Protein AF-A0A552UGL3-F1 (afdb_monomer)

Secondary structure (DSSP, 8-state):
-----HHHHHHHHHHHSHHHHHHHHHHHTT-------HHHHTTS-GGGGS-HHHHHHHHHHHHHHHTHHHHHH---HHHHHHHHHHH-HHHHHHHHTSPPPSSPPPP--GGGHHHHHHHHHHHTS-GGGHHHHSPP-------HHHHHHHHHTT--

Foldseek 3Di:
DDDDDPVVVVVVVCVVCVVVVVVVVCVVVPPPQLAQDPVQVVQDDPCLPDDLVVLLLQLLLLLLLLALVVLLVDPPPVQLVLLCVQNNPVSSVVSVPDDHDPHRDDDDGNVCSSVNSQVSQLVVGDVSCSVSSRRPDPVPDPPVVNVVVVVVVPPD

Sequence (156 aa):
MTRATLGERATAIQRKSGGRAASLERLLAGSPRNAALFEDLMKAPDWLGWENARRQRLGRAAALAAIAPKLAASVDGRWLGALAKTAGDDLLDWARTLPAPHAAIPAFAADEIDAVGASALRDAVPVSLRDHAAPHAPDAGVPEAALTAALVQCSI

Solvent-accessible surface area (backbone atoms only — not comparable to full-atom values): 9164 Å² total; per-residue (Å²): 139,81,80,79,52,75,66,60,55,50,55,55,48,53,71,74,39,52,70,60,54,54,50,48,48,43,64,73,64,64,56,73,71,56,76,65,48,75,72,50,60,77,69,50,61,78,65,64,78,47,57,57,72,61,38,44,54,50,17,34,47,52,35,43,39,34,32,11,58,56,58,60,71,55,81,56,62,68,62,51,50,44,35,27,74,68,66,34,56,72,52,51,56,53,22,47,71,46,70,70,53,99,69,65,55,80,89,76,59,51,87,43,35,61,60,48,3,26,50,54,48,21,69,76,42,59,82,47,47,30,84,65,39,43,51,68,72,78,70,77,64,76,51,72,70,58,61,58,51,58,63,59,72,72,73,123

pLDDT: mean 72.31, std 20.81, range [32.44, 96.69]

Structure (mmCIF, N/CA/C/O backbone):
data_AF-A0A552UGL3-F1
#
_entry.id   AF-A0A552UGL3-F1
#
loop_
_atom_site.group_PDB
_atom_site.id
_atom_site.type_symbol
_atom_site.label_atom_id
_atom_site.label_alt_id
_atom_site.label_comp_id
_atom_site.label_asym_id
_atom_site.label_entity_id
_atom_site.label_seq_id
_atom_site.pdbx_PDB_ins_code
_atom_site.Cartn_x
_atom_site.Cartn_y
_atom_site.Cartn_z
_atom_site.occupancy
_atom_site.B_iso_or_equiv
_atom_site.auth_seq_id
_atom_site.auth_comp_id
_atom_site.auth_asym_id
_atom_site.auth_atom_id
_atom_site.pdbx_PDB_model_num
ATOM 1 N N . MET A 1 1 ? -30.531 -13.859 -35.346 1.00 40.53 1 MET A N 1
ATOM 2 C CA . MET A 1 1 ? -29.776 -12.696 -34.828 1.00 40.53 1 MET A CA 1
ATOM 3 C C . MET A 1 1 ? -30.710 -11.850 -33.971 1.00 40.53 1 MET A C 1
ATOM 5 O O . MET A 1 1 ? -31.423 -11.008 -34.498 1.00 40.53 1 MET A O 1
ATOM 9 N N . THR A 1 2 ? -30.785 -12.122 -32.671 1.00 42.22 2 THR A N 1
ATOM 10 C CA . THR A 1 2 ? -31.677 -11.421 -31.735 1.00 42.22 2 THR A CA 1
ATOM 11 C C . THR A 1 2 ? -30.918 -10.282 -31.054 1.00 42.22 2 THR A C 1
ATOM 13 O O . THR A 1 2 ? -29.927 -10.500 -30.362 1.00 42.22 2 THR A O 1
ATOM 16 N N . ARG A 1 3 ? -31.360 -9.041 -31.303 1.00 50.81 3 ARG A N 1
ATOM 17 C CA . ARG A 1 3 ? -30.901 -7.836 -30.600 1.00 50.81 3 ARG A CA 1
ATOM 18 C C . ARG A 1 3 ? -31.357 -7.935 -29.143 1.00 50.81 3 ARG A C 1
ATOM 20 O O . ARG A 1 3 ? -32.555 -7.862 -28.891 1.00 50.81 3 ARG A O 1
ATOM 27 N N . ALA A 1 4 ? -30.411 -8.091 -28.219 1.00 46.06 4 ALA A N 1
ATOM 28 C CA . ALA A 1 4 ? -30.678 -7.969 -26.788 1.00 46.06 4 ALA A CA 1
ATOM 29 C C . ALA A 1 4 ? -31.386 -6.634 -26.503 1.00 46.06 4 ALA A C 1
ATOM 31 O O . ALA A 1 4 ? -31.018 -5.588 -27.058 1.00 46.06 4 ALA A O 1
ATOM 32 N N . THR A 1 5 ? -32.428 -6.685 -25.681 1.00 55.94 5 THR A N 1
ATOM 33 C CA . THR A 1 5 ? -33.281 -5.525 -25.394 1.00 55.94 5 THR A CA 1
ATOM 34 C C . THR A 1 5 ? -32.539 -4.516 -24.514 1.00 55.94 5 THR A C 1
ATOM 36 O O . THR A 1 5 ? -31.603 -4.861 -23.789 1.00 55.94 5 THR A O 1
ATOM 39 N N . LEU A 1 6 ? -32.943 -3.241 -24.553 1.00 49.00 6 LEU A N 1
ATOM 40 C CA . LEU A 1 6 ? -32.339 -2.181 -23.728 1.00 49.00 6 LEU A CA 1
ATOM 41 C C . LEU A 1 6 ? -32.325 -2.546 -22.222 1.00 49.00 6 LEU A C 1
ATOM 43 O O . LEU A 1 6 ? -31.418 -2.138 -21.499 1.00 49.00 6 LEU A O 1
ATOM 47 N N . GLY A 1 7 ? -33.279 -3.375 -21.775 1.00 45.12 7 GLY A N 1
ATOM 48 C CA . GLY A 1 7 ? -33.376 -3.890 -20.405 1.00 45.12 7 GLY A CA 1
ATOM 49 C C . GLY A 1 7 ? -32.283 -4.895 -20.014 1.00 45.12 7 GLY A C 1
ATOM 50 O O . GLY A 1 7 ? -31.806 -4.865 -18.879 1.00 45.12 7 GLY A O 1
ATOM 51 N N . GLU A 1 8 ? -31.802 -5.723 -20.946 1.00 50.72 8 GLU A N 1
ATOM 52 C CA . GLU A 1 8 ? -30.665 -6.634 -20.705 1.00 50.72 8 GLU A CA 1
ATOM 53 C C . GLU A 1 8 ? -29.337 -5.871 -20.605 1.00 50.72 8 GLU A C 1
ATOM 55 O O . GLU A 1 8 ? -28.432 -6.249 -19.861 1.00 50.72 8 GLU A O 1
ATOM 60 N N . ARG A 1 9 ? -29.228 -4.735 -21.305 1.00 51.28 9 ARG A N 1
ATOM 61 C CA . ARG A 1 9 ? -28.077 -3.830 -21.179 1.00 51.28 9 ARG A CA 1
ATOM 62 C C . ARG A 1 9 ? -28.087 -3.063 -19.855 1.00 51.28 9 ARG A C 1
ATOM 64 O O . ARG A 1 9 ? -27.026 -2.890 -19.261 1.00 51.28 9 ARG A O 1
ATOM 71 N N . ALA A 1 10 ? -29.259 -2.663 -19.359 1.00 47.75 10 ALA A N 1
ATOM 72 C CA . ALA A 1 10 ? -29.394 -1.985 -18.067 1.00 47.75 10 ALA A CA 1
ATOM 73 C C . ALA A 1 10 ? -29.023 -2.900 -16.884 1.00 47.75 10 ALA A C 1
ATOM 75 O O . ALA A 1 10 ? -28.279 -2.495 -15.991 1.00 47.75 10 ALA A O 1
ATOM 76 N N . THR A 1 11 ? -29.435 -4.170 -16.919 1.00 50.00 11 THR A N 1
ATOM 77 C CA . THR A 1 11 ? -29.068 -5.168 -15.895 1.00 50.00 11 THR A CA 1
ATOM 78 C C . THR A 1 11 ? -27.586 -5.558 -15.942 1.00 50.00 11 THR A C 1
ATOM 80 O O . THR A 1 11 ? -26.977 -5.798 -14.896 1.00 50.00 11 THR A O 1
ATOM 83 N N . ALA A 1 12 ? -26.957 -5.541 -17.123 1.00 49.81 12 ALA A N 1
ATOM 84 C CA . ALA A 1 12 ? -25.509 -5.715 -17.254 1.00 49.81 12 ALA A CA 1
ATOM 85 C C . ALA A 1 12 ? -24.707 -4.535 -16.666 1.00 49.81 12 ALA A C 1
ATOM 87 O O . ALA A 1 12 ? -23.645 -4.747 -16.077 1.00 49.81 12 ALA A O 1
ATOM 88 N N . ILE A 1 13 ? -25.225 -3.303 -16.761 1.00 48.56 13 ILE A N 1
ATOM 89 C CA . ILE A 1 13 ? -24.632 -2.125 -16.106 1.00 48.56 13 ILE A CA 1
ATOM 90 C C . ILE A 1 13 ? -24.797 -2.236 -14.583 1.00 48.56 13 ILE A C 1
ATOM 92 O O . ILE A 1 13 ? -23.833 -2.035 -13.849 1.00 48.56 13 ILE A O 1
ATOM 96 N N . GLN A 1 14 ? -25.960 -2.682 -14.101 1.00 42.84 14 GLN A N 1
ATOM 97 C CA . GLN A 1 14 ? -26.233 -2.836 -12.668 1.00 42.84 14 GLN A CA 1
ATOM 98 C C . GLN A 1 14 ? -25.300 -3.848 -11.977 1.00 42.84 14 GLN A C 1
ATOM 100 O O . GLN A 1 14 ? -24.865 -3.610 -10.851 1.00 42.84 14 GLN A O 1
ATOM 105 N N . ARG A 1 15 ? -24.886 -4.921 -12.670 1.00 47.53 15 ARG A N 1
ATOM 106 C CA . ARG A 1 15 ? -23.864 -5.862 -12.161 1.00 47.53 15 ARG A CA 1
ATOM 107 C C . ARG A 1 15 ? -22.438 -5.300 -12.162 1.00 47.53 15 ARG A C 1
ATOM 109 O O . ARG A 1 15 ? -21.626 -5.750 -11.362 1.00 47.53 15 ARG A O 1
ATOM 116 N N . LYS A 1 16 ? -22.123 -4.313 -13.010 1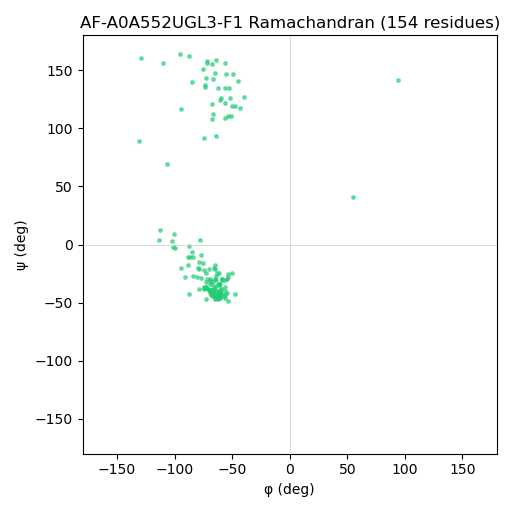.00 45.56 16 LYS A N 1
ATOM 117 C CA . LYS A 1 16 ? -20.799 -3.658 -13.062 1.00 45.56 16 LYS A CA 1
ATOM 118 C C . LYS A 1 16 ? -20.673 -2.462 -12.108 1.00 45.56 16 LYS A C 1
ATOM 120 O O . LYS A 1 16 ? -19.563 -2.045 -11.792 1.00 45.56 16 LYS A O 1
ATOM 125 N N . SER A 1 17 ? -21.797 -1.925 -11.634 1.00 45.09 17 SER A N 1
ATOM 126 C CA . SER A 1 17 ? -21.870 -0.733 -10.774 1.00 45.09 17 SER A CA 1
ATOM 127 C C . SER A 1 17 ? -22.111 -1.034 -9.290 1.00 45.09 17 SER A C 1
ATOM 129 O O . SER A 1 17 ? -22.214 -0.093 -8.502 1.00 45.09 17 SER A O 1
ATOM 131 N N . GLY A 1 18 ? -22.178 -2.313 -8.896 1.00 42.22 18 GLY A N 1
ATOM 132 C CA . GLY A 1 18 ? -22.576 -2.760 -7.552 1.00 42.22 18 GLY A CA 1
ATOM 133 C C . GLY A 1 18 ? -21.794 -2.140 -6.386 1.00 42.22 18 GLY A C 1
ATOM 134 O O . GLY A 1 18 ? -22.346 -1.986 -5.305 1.00 42.22 18 GLY A O 1
ATOM 135 N N . GLY A 1 19 ? -20.555 -1.682 -6.603 1.00 50.78 19 GLY A N 1
ATOM 136 C CA . GLY A 1 19 ? -19.798 -0.941 -5.586 1.00 50.78 19 GLY A CA 1
ATOM 137 C C . GLY A 1 19 ? -20.265 0.507 -5.385 1.00 50.78 19 GLY A C 1
ATOM 138 O O . GLY A 1 19 ? -20.324 0.983 -4.254 1.00 50.78 19 GLY A O 1
ATOM 139 N N . ARG A 1 20 ? -20.635 1.215 -6.462 1.00 53.06 20 ARG A N 1
ATOM 140 C CA . ARG A 1 20 ? -21.061 2.627 -6.400 1.00 53.06 20 ARG A CA 1
ATOM 141 C C . ARG A 1 20 ? -22.503 2.769 -5.924 1.00 53.06 20 ARG A C 1
ATOM 143 O O . ARG A 1 20 ? -22.771 3.655 -5.126 1.00 53.06 20 ARG A O 1
ATOM 150 N N . ALA A 1 21 ? -23.392 1.869 -6.347 1.00 52.59 21 ALA A N 1
ATOM 151 C CA . ALA A 1 21 ? -24.776 1.836 -5.875 1.00 52.59 21 ALA A CA 1
ATOM 152 C C . ALA A 1 21 ? -24.858 1.469 -4.385 1.00 52.59 21 ALA A C 1
ATOM 154 O O . ALA A 1 21 ? -25.500 2.188 -3.636 1.00 52.59 21 ALA A O 1
ATOM 155 N N . ALA A 1 22 ? -24.107 0.462 -3.924 1.00 55.19 22 ALA A N 1
ATOM 156 C CA . ALA A 1 22 ? -24.051 0.117 -2.500 1.00 55.19 22 ALA A CA 1
ATOM 157 C C . ALA A 1 22 ? -23.394 1.214 -1.640 1.00 55.19 22 ALA A C 1
ATOM 159 O O . ALA A 1 22 ? -23.751 1.396 -0.478 1.00 55.19 22 ALA A O 1
ATOM 160 N N . SER A 1 23 ? -22.430 1.959 -2.193 1.00 51.31 23 SER A N 1
ATOM 161 C CA . SER A 1 23 ? -21.811 3.097 -1.494 1.00 51.31 23 SER A CA 1
ATOM 162 C C . SER A 1 23 ? -22.758 4.295 -1.413 1.00 51.31 23 SER A C 1
ATOM 164 O O . SER A 1 23 ? -22.810 4.963 -0.384 1.00 51.31 23 SER A O 1
ATOM 166 N N . LEU A 1 24 ? -23.544 4.534 -2.466 1.00 56.72 24 LEU A N 1
ATOM 167 C CA . LEU A 1 24 ? -24.589 5.553 -2.490 1.00 56.72 24 LEU A CA 1
ATOM 168 C C . LEU A 1 24 ? -25.763 5.174 -1.572 1.00 56.72 24 LEU A C 1
ATOM 170 O O . LEU A 1 24 ? -26.250 6.021 -0.839 1.00 56.72 24 LEU A O 1
ATOM 174 N N . GLU A 1 25 ? -26.161 3.901 -1.534 1.00 54.41 25 GLU A N 1
ATOM 175 C CA . GLU A 1 25 ? -27.161 3.379 -0.595 1.00 54.41 25 GLU A CA 1
ATOM 176 C C . GLU A 1 25 ? -26.684 3.485 0.858 1.00 54.41 25 GLU A C 1
ATOM 178 O O . GLU A 1 25 ? -27.464 3.891 1.710 1.00 54.41 25 GLU A O 1
ATOM 183 N N . ARG A 1 26 ? -25.403 3.225 1.161 1.00 50.62 26 ARG A N 1
ATOM 184 C CA . ARG A 1 26 ? -24.841 3.455 2.510 1.00 50.62 26 ARG A CA 1
ATOM 185 C C . ARG A 1 26 ? -24.817 4.931 2.907 1.00 50.62 26 ARG A C 1
ATOM 187 O O . ARG A 1 26 ? -25.053 5.240 4.073 1.00 50.62 26 ARG A O 1
ATOM 194 N N . LEU A 1 27 ? -24.537 5.823 1.955 1.00 50.19 27 LEU A N 1
ATOM 195 C CA . LEU A 1 27 ? -24.580 7.274 2.158 1.00 50.19 27 LEU A CA 1
ATOM 196 C C . LEU A 1 27 ? -26.010 7.773 2.400 1.00 50.19 27 LEU A C 1
ATOM 198 O O . LEU A 1 27 ? -26.235 8.581 3.295 1.00 50.19 27 LEU A O 1
ATOM 202 N N . LEU A 1 28 ? -26.975 7.271 1.628 1.00 56.84 28 LEU A N 1
ATOM 203 C CA . LEU A 1 28 ? -28.383 7.664 1.710 1.00 56.84 28 LEU A CA 1
ATOM 204 C C . LEU A 1 28 ? -29.117 7.026 2.897 1.00 56.84 28 LEU A C 1
ATOM 206 O O . LEU A 1 28 ? -30.038 7.632 3.433 1.00 56.84 28 LEU A O 1
ATOM 210 N N . ALA A 1 29 ? -28.700 5.839 3.344 1.00 56.50 29 ALA A N 1
ATOM 211 C CA . ALA A 1 29 ? -29.291 5.143 4.487 1.00 56.50 29 ALA A CA 1
ATOM 212 C C . ALA A 1 29 ? -28.838 5.693 5.850 1.00 56.50 29 ALA A C 1
ATOM 214 O O . ALA A 1 29 ? -29.191 5.114 6.875 1.00 56.50 29 ALA A O 1
ATOM 215 N N . GLY A 1 30 ? -28.038 6.771 5.884 1.00 46.12 30 GLY A N 1
ATOM 216 C CA . GLY A 1 30 ? -27.527 7.332 7.134 1.00 46.12 30 GLY A CA 1
ATOM 217 C C . GLY A 1 30 ? -26.803 6.274 7.961 1.00 46.12 30 GLY A C 1
ATOM 218 O O . GLY A 1 30 ? -27.025 6.197 9.168 1.00 46.12 30 GLY A O 1
ATOM 219 N N . SER A 1 31 ? -26.016 5.413 7.294 1.00 46.59 31 SER A N 1
ATOM 220 C CA . SER A 1 31 ? -25.360 4.281 7.942 1.00 46.59 31 SER A CA 1
ATOM 221 C C . SER A 1 31 ? -24.645 4.807 9.183 1.00 46.59 31 SER A C 1
ATOM 223 O O . SER A 1 31 ? -23.790 5.690 9.039 1.00 46.59 31 SER A O 1
ATOM 225 N N . PRO A 1 32 ? -24.992 4.330 10.393 1.00 46.03 32 PRO A N 1
ATOM 226 C CA . PRO A 1 32 ? -24.266 4.736 11.576 1.00 46.03 32 PRO A CA 1
ATOM 227 C C . PRO A 1 32 ? -22.813 4.383 11.285 1.00 46.03 32 PRO A C 1
ATOM 229 O O . PRO A 1 32 ? -22.515 3.235 10.942 1.00 46.03 32 PRO A O 1
ATOM 232 N N . ARG A 1 33 ? -21.921 5.385 11.327 1.00 56.50 33 ARG A N 1
ATOM 233 C CA . ARG A 1 33 ? -20.480 5.130 11.444 1.00 56.50 33 ARG A CA 1
ATOM 234 C C . ARG A 1 33 ? -20.352 3.972 12.419 1.00 56.50 33 ARG A C 1
ATOM 236 O O . ARG A 1 33 ? -20.955 4.060 13.491 1.00 56.50 33 ARG A O 1
ATOM 243 N N . ASN A 1 34 ? -19.652 2.899 12.047 1.00 58.72 34 ASN A N 1
ATOM 244 C CA . ASN A 1 34 ? -19.388 1.843 13.017 1.00 58.72 34 ASN A CA 1
ATOM 245 C C . ASN A 1 34 ? -18.755 2.535 14.224 1.00 58.72 34 ASN A C 1
ATOM 247 O O . ASN A 1 34 ? -17.674 3.110 14.104 1.00 58.72 34 ASN A O 1
ATOM 251 N N . ALA A 1 35 ? -19.483 2.593 15.337 1.00 62.53 35 ALA A N 1
ATOM 252 C CA . ALA A 1 35 ? -19.013 3.305 16.506 1.00 62.53 35 ALA A CA 1
ATOM 253 C C . ALA A 1 35 ? -17.813 2.516 17.026 1.00 62.53 35 ALA A C 1
ATOM 255 O O . ALA A 1 35 ? -17.978 1.398 17.509 1.00 62.53 35 ALA A O 1
ATOM 256 N N . ALA A 1 36 ? -16.611 3.064 16.849 1.00 72.12 36 ALA A N 1
ATOM 257 C CA . ALA A 1 36 ? -15.407 2.472 17.399 1.00 72.12 36 ALA A CA 1
ATOM 258 C C . ALA A 1 36 ? -15.547 2.426 18.925 1.00 72.12 36 ALA A C 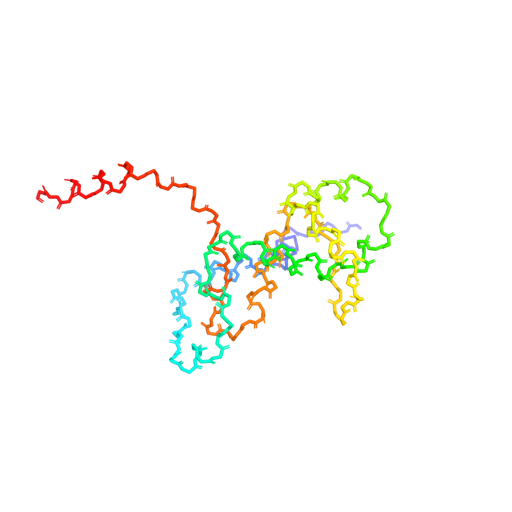1
ATOM 260 O O . ALA A 1 36 ? -15.802 3.449 19.566 1.00 72.12 36 ALA A O 1
ATOM 261 N N . LEU A 1 37 ? -15.408 1.237 19.502 1.00 76.94 37 LEU A N 1
ATOM 262 C CA . LEU A 1 37 ? -15.386 1.045 20.945 1.00 76.94 37 LEU A CA 1
ATOM 263 C C . LEU A 1 37 ? -13.954 1.201 21.465 1.00 76.94 37 LEU A C 1
ATOM 265 O O . LEU A 1 37 ? -12.981 1.073 20.723 1.00 76.94 37 LEU A O 1
ATOM 269 N N . PHE A 1 38 ? -13.801 1.425 22.772 1.00 72.44 38 PHE A N 1
ATOM 270 C CA . PHE A 1 38 ? -12.475 1.487 23.399 1.00 72.44 38 PHE A CA 1
ATOM 271 C C . PHE A 1 38 ? -11.648 0.211 23.142 1.00 72.44 38 PHE A C 1
ATOM 273 O O . PHE A 1 38 ? -10.450 0.278 22.885 1.00 72.44 38 PHE A O 1
ATOM 280 N N . GLU A 1 39 ? -12.294 -0.957 23.125 1.00 78.25 39 GLU A N 1
ATOM 281 C CA . GLU A 1 39 ? -11.649 -2.234 22.797 1.00 78.25 39 GLU A CA 1
ATOM 282 C C . GLU A 1 39 ? -11.114 -2.305 21.360 1.00 78.25 39 GLU A C 1
ATOM 284 O O . GLU A 1 39 ? -10.157 -3.034 21.099 1.00 78.25 39 GLU A O 1
ATOM 289 N N . ASP A 1 40 ? -11.710 -1.560 20.424 1.00 78.00 40 ASP A N 1
ATOM 290 C CA . ASP A 1 40 ? -11.209 -1.477 19.054 1.00 78.00 40 ASP A CA 1
ATOM 291 C C . ASP A 1 40 ? -9.908 -0.678 19.008 1.00 78.00 40 ASP A C 1
ATOM 293 O O . ASP A 1 40 ? -8.979 -1.077 18.311 1.00 78.00 40 ASP A O 1
ATOM 297 N N . LEU A 1 41 ? -9.799 0.394 19.802 1.00 72.12 41 LEU A N 1
ATOM 298 C CA . LEU A 1 41 ? -8.566 1.180 19.921 1.00 72.12 41 LEU A CA 1
ATOM 299 C C . LEU A 1 41 ? -7.405 0.323 20.429 1.00 72.12 41 LEU A C 1
ATOM 301 O O . LEU A 1 41 ? -6.298 0.430 19.915 1.00 72.12 41 LEU A O 1
ATOM 305 N N . MET A 1 42 ? -7.669 -0.587 21.369 1.00 77.56 42 MET A N 1
ATOM 306 C CA . MET A 1 42 ? -6.663 -1.532 21.868 1.00 77.56 42 MET A CA 1
ATOM 307 C C . MET A 1 42 ? -6.179 -2.526 20.799 1.00 77.56 42 MET A C 1
ATOM 309 O O . MET A 1 42 ? -5.110 -3.112 20.944 1.00 77.56 42 MET A O 1
ATOM 313 N N . LYS A 1 43 ? -6.962 -2.733 19.733 1.00 78.12 43 LYS A N 1
ATOM 314 C CA . LYS A 1 43 ? -6.629 -3.589 18.582 1.00 78.12 43 LYS A CA 1
ATOM 315 C C . LYS A 1 43 ? -6.156 -2.777 17.373 1.00 78.12 43 LYS A C 1
ATOM 317 O O . LYS A 1 43 ? -5.859 -3.360 16.328 1.00 78.12 43 LYS A O 1
ATOM 322 N N . ALA A 1 44 ? -6.134 -1.449 17.480 1.00 81.38 44 ALA A N 1
ATOM 323 C CA . ALA A 1 44 ? -5.745 -0.572 16.396 1.00 81.38 44 ALA A CA 1
ATOM 324 C C . ALA A 1 44 ? -4.225 -0.638 16.190 1.00 81.38 44 ALA A C 1
ATOM 326 O O . ALA A 1 44 ? -3.468 -0.567 17.157 1.00 81.38 44 ALA A O 1
ATOM 327 N N . PRO A 1 45 ? -3.750 -0.721 14.942 1.00 84.44 45 PRO A N 1
ATOM 328 C CA . PRO A 1 45 ? -2.336 -0.530 14.664 1.00 84.44 45 PRO A CA 1
ATOM 329 C C . PRO A 1 45 ? -1.898 0.913 14.953 1.00 84.44 45 PRO A C 1
ATOM 331 O O . PRO A 1 45 ? -2.604 1.855 14.587 1.00 84.44 45 PRO A O 1
ATOM 334 N N . ASP A 1 46 ? -0.685 1.101 15.480 1.00 87.06 46 ASP A N 1
ATOM 335 C CA . ASP A 1 46 ? -0.121 2.427 15.801 1.00 87.06 46 ASP A CA 1
ATOM 336 C C . ASP A 1 46 ? -0.123 3.401 14.615 1.00 87.06 46 ASP A C 1
ATOM 338 O O . ASP A 1 46 ? -0.241 4.618 14.783 1.00 87.06 46 ASP A O 1
ATOM 342 N N . TRP A 1 47 ? -0.012 2.875 13.390 1.00 84.94 47 TRP A N 1
ATOM 343 C CA . TRP A 1 47 ? -0.002 3.694 12.182 1.00 84.94 47 TRP A CA 1
ATOM 344 C C . TRP A 1 47 ? -1.316 4.437 11.937 1.00 84.94 47 TRP A C 1
ATOM 346 O O . TRP A 1 47 ? -1.319 5.419 11.193 1.00 84.94 47 TRP A O 1
ATOM 356 N N . LEU A 1 48 ? -2.420 4.030 12.574 1.00 86.00 48 LEU A N 1
ATOM 357 C CA . LEU A 1 48 ? -3.711 4.703 12.456 1.00 86.00 48 LEU A CA 1
ATOM 358 C C . LEU A 1 48 ? -3.639 6.153 12.961 1.00 86.00 48 LEU A C 1
ATOM 360 O O . LEU A 1 48 ? -4.275 7.034 12.383 1.00 86.00 48 LEU A O 1
ATOM 364 N N . GLY A 1 49 ? -2.815 6.409 13.983 1.00 82.44 49 GLY A N 1
ATOM 365 C CA . GLY A 1 49 ? -2.587 7.736 14.559 1.00 82.44 49 GLY A CA 1
ATOM 366 C C . GLY A 1 49 ? -1.489 8.558 13.877 1.00 82.44 49 GLY A C 1
ATOM 367 O O . GLY A 1 49 ? -1.225 9.681 14.297 1.00 82.44 49 GLY A O 1
ATOM 368 N N . TRP A 1 50 ? -0.813 8.026 12.853 1.00 85.75 50 TRP A N 1
ATOM 369 C CA . TRP A 1 50 ? 0.244 8.765 12.157 1.00 85.75 50 TRP A CA 1
ATOM 370 C C . TRP A 1 50 ? -0.312 9.904 11.294 1.00 85.75 50 TRP A C 1
ATOM 372 O O . TRP A 1 50 ? -1.457 9.876 10.840 1.00 85.75 50 TRP A O 1
ATOM 382 N N . GLU A 1 51 ? 0.547 10.884 11.005 1.00 86.31 51 GLU A N 1
ATOM 383 C CA . GLU A 1 51 ? 0.260 11.963 10.058 1.00 86.31 51 GLU A CA 1
ATOM 384 C C . GLU A 1 51 ? -0.147 11.415 8.678 1.00 86.31 51 GLU A C 1
ATOM 386 O O . GLU A 1 51 ? 0.352 10.381 8.218 1.00 86.31 51 GLU A O 1
ATOM 391 N N . ASN A 1 52 ? -1.036 12.132 7.986 1.00 84.12 52 ASN A N 1
ATOM 392 C CA . ASN A 1 52 ? -1.623 11.684 6.728 1.00 84.12 52 ASN A CA 1
ATOM 393 C C . ASN A 1 52 ? -0.576 11.355 5.652 1.00 84.12 52 ASN A C 1
ATOM 395 O O . ASN A 1 52 ? -0.672 10.302 5.028 1.00 84.12 52 ASN A O 1
ATOM 399 N N . ALA A 1 53 ? 0.461 12.184 5.488 1.00 86.62 53 ALA A N 1
ATOM 400 C CA . ALA A 1 53 ? 1.536 11.935 4.525 1.00 86.62 53 ALA A CA 1
ATOM 401 C C . ALA A 1 53 ? 2.278 10.616 4.810 1.00 86.62 53 ALA A C 1
ATOM 403 O O . ALA A 1 53 ? 2.560 9.828 3.904 1.00 86.62 53 ALA A O 1
ATOM 404 N N . ARG A 1 54 ? 2.530 10.323 6.091 1.00 88.19 54 ARG A N 1
ATOM 405 C CA . ARG A 1 54 ? 3.174 9.077 6.521 1.00 88.19 54 ARG A CA 1
ATOM 406 C C . ARG A 1 54 ? 2.270 7.863 6.287 1.00 88.19 54 ARG A C 1
ATOM 408 O O . ARG A 1 54 ? 2.760 6.827 5.840 1.00 88.19 54 ARG A O 1
ATOM 415 N N . ARG A 1 55 ? 0.958 7.991 6.522 1.00 88.31 55 ARG 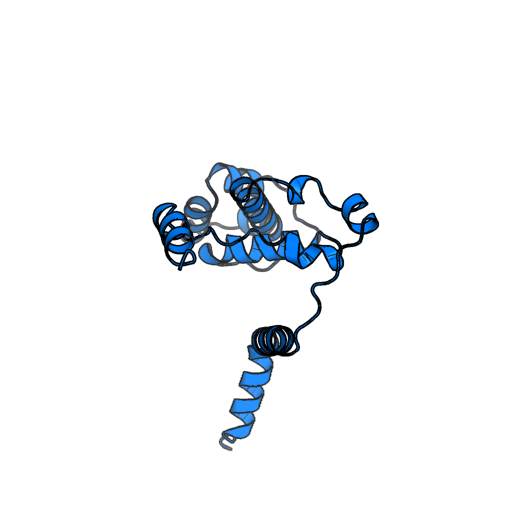A N 1
ATOM 416 C CA . ARG A 1 55 ? -0.030 6.938 6.215 1.00 88.31 55 ARG A CA 1
ATOM 417 C C . ARG A 1 55 ? -0.176 6.694 4.713 1.00 88.31 55 ARG A C 1
ATOM 419 O O . ARG A 1 55 ? -0.240 5.542 4.301 1.00 88.31 55 ARG A O 1
ATOM 426 N N . GLN A 1 56 ? -0.158 7.741 3.886 1.00 90.06 56 GLN A N 1
ATOM 427 C CA . GLN A 1 56 ? -0.152 7.604 2.424 1.00 90.06 56 GLN A CA 1
ATOM 428 C C . GLN A 1 56 ? 1.098 6.860 1.943 1.00 90.06 56 GLN A C 1
ATOM 430 O O . GLN A 1 56 ? 0.987 5.916 1.163 1.00 90.06 56 GLN A O 1
ATOM 435 N N . ARG A 1 57 ? 2.282 7.206 2.470 1.00 91.88 57 ARG A N 1
ATOM 436 C CA . ARG A 1 57 ? 3.528 6.485 2.161 1.00 91.88 57 ARG A CA 1
ATOM 437 C C . ARG A 1 57 ? 3.441 5.004 2.543 1.00 91.88 57 ARG A C 1
ATOM 439 O O . ARG A 1 57 ? 3.856 4.152 1.760 1.00 91.88 57 ARG A O 1
ATOM 446 N N . LEU A 1 58 ? 2.867 4.693 3.709 1.00 91.44 58 LEU A N 1
ATOM 447 C CA . LEU A 1 58 ? 2.613 3.315 4.137 1.00 91.44 58 LEU A CA 1
ATOM 448 C C . LEU A 1 58 ? 1.628 2.596 3.200 1.00 91.44 58 LEU A C 1
ATOM 450 O O . LEU A 1 58 ? 1.861 1.447 2.839 1.00 91.44 58 LEU A O 1
ATOM 454 N N . GLY A 1 59 ? 0.566 3.276 2.761 1.00 91.50 59 GLY A N 1
ATOM 455 C CA . GLY A 1 59 ? -0.399 2.740 1.800 1.00 91.50 59 GLY A CA 1
ATOM 456 C C . GLY A 1 59 ? 0.252 2.391 0.463 1.00 91.50 59 GLY A C 1
ATOM 457 O O . GLY A 1 59 ? 0.070 1.285 -0.038 1.00 91.50 59 GLY A O 1
ATOM 458 N N . ARG A 1 60 ? 1.086 3.284 -0.081 1.00 94.00 60 ARG A N 1
ATOM 459 C CA . ARG A 1 60 ? 1.859 3.024 -1.308 1.00 94.00 60 ARG A CA 1
ATOM 460 C C . ARG A 1 60 ? 2.798 1.832 -1.147 1.00 94.00 60 ARG A C 1
ATOM 462 O O . ARG A 1 60 ? 2.852 0.980 -2.029 1.00 94.00 60 ARG A O 1
ATOM 469 N N . ALA A 1 61 ? 3.487 1.736 -0.009 1.00 93.38 61 ALA A N 1
ATOM 470 C CA . ALA A 1 61 ? 4.330 0.585 0.305 1.00 93.38 61 ALA A CA 1
ATOM 471 C C . ALA A 1 61 ? 3.513 -0.721 0.343 1.00 93.38 61 ALA A C 1
ATOM 473 O O . ALA A 1 61 ? 3.903 -1.707 -0.278 1.00 93.38 61 ALA A O 1
ATOM 474 N N . ALA A 1 62 ? 2.344 -0.718 0.991 1.00 91.50 62 ALA A N 1
ATOM 475 C CA . ALA A 1 62 ? 1.448 -1.873 1.026 1.00 91.50 62 ALA A CA 1
ATOM 476 C C . ALA A 1 62 ? 0.954 -2.272 -0.378 1.00 91.50 62 ALA A C 1
ATOM 478 O O . ALA A 1 62 ? 0.954 -3.456 -0.717 1.00 91.50 62 ALA A O 1
ATOM 479 N N . ALA A 1 63 ? 0.596 -1.295 -1.218 1.00 92.06 63 ALA A N 1
ATOM 480 C CA . ALA A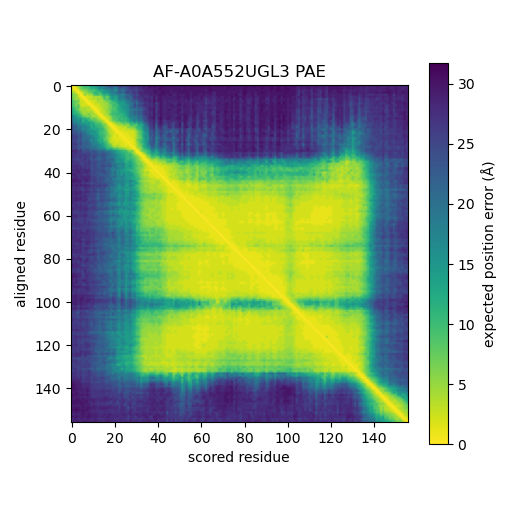 1 63 ? 0.173 -1.534 -2.596 1.00 92.06 63 ALA A CA 1
ATOM 481 C C . ALA A 1 63 ? 1.285 -2.178 -3.438 1.00 92.06 63 ALA A C 1
ATOM 483 O O . ALA A 1 63 ? 1.039 -3.168 -4.127 1.00 92.06 63 ALA A O 1
ATOM 484 N N . LEU A 1 64 ? 2.514 -1.656 -3.358 1.00 93.62 64 LEU A N 1
ATOM 485 C CA . LEU A 1 64 ? 3.663 -2.204 -4.084 1.00 93.62 64 LEU A CA 1
ATOM 486 C C . LEU A 1 64 ? 4.040 -3.604 -3.586 1.00 93.62 64 LEU A C 1
ATOM 488 O O . LEU A 1 64 ? 4.298 -4.490 -4.400 1.00 93.62 64 LEU A O 1
ATOM 492 N N . ALA A 1 65 ? 4.004 -3.837 -2.272 1.00 92.06 65 ALA A N 1
ATOM 493 C CA . ALA A 1 65 ? 4.250 -5.155 -1.693 1.00 92.06 65 ALA A CA 1
ATOM 494 C C . ALA A 1 65 ? 3.254 -6.209 -2.207 1.00 92.06 65 ALA A C 1
ATOM 496 O O . ALA A 1 65 ? 3.643 -7.335 -2.516 1.00 92.06 65 ALA A O 1
ATOM 497 N N . ALA A 1 66 ? 1.983 -5.834 -2.385 1.00 89.69 66 ALA A N 1
ATOM 498 C CA . ALA A 1 66 ? 0.945 -6.728 -2.901 1.00 8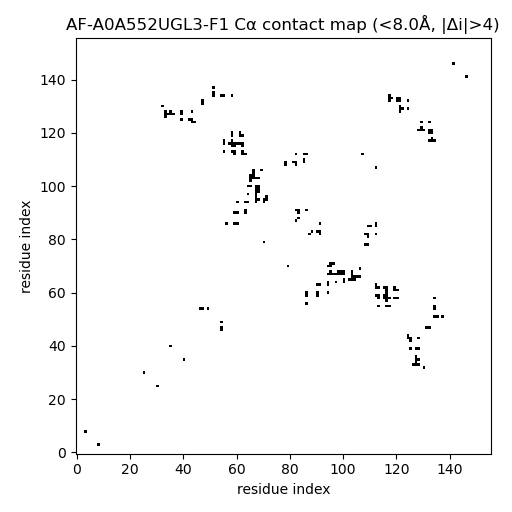9.69 66 ALA A CA 1
ATOM 499 C C . ALA A 1 66 ? 1.169 -7.160 -4.367 1.00 89.69 66 ALA A C 1
ATOM 501 O O . ALA A 1 66 ? 0.634 -8.186 -4.798 1.00 89.69 66 ALA A O 1
ATOM 502 N N . ILE A 1 67 ? 1.977 -6.413 -5.129 1.00 91.81 67 ILE A N 1
ATOM 503 C CA . ILE A 1 67 ? 2.360 -6.733 -6.514 1.00 91.81 67 ILE A CA 1
ATOM 504 C C . ILE A 1 67 ? 3.849 -7.072 -6.671 1.00 91.81 67 ILE A C 1
ATOM 506 O O . ILE A 1 67 ? 4.318 -7.179 -7.806 1.00 91.81 67 ILE A O 1
ATOM 510 N N . ALA A 1 68 ? 4.590 -7.297 -5.580 1.00 91.31 68 ALA A N 1
ATOM 511 C CA . ALA A 1 68 ? 6.035 -7.550 -5.607 1.00 91.31 68 ALA A CA 1
ATOM 512 C C . ALA A 1 68 ? 6.491 -8.601 -6.650 1.00 91.31 68 ALA A C 1
ATOM 514 O O . ALA A 1 68 ? 7.423 -8.314 -7.404 1.00 91.31 68 ALA A O 1
ATOM 515 N N . PRO A 1 69 ? 5.807 -9.754 -6.838 1.00 89.00 69 PRO A N 1
ATOM 516 C CA . PRO A 1 69 ? 6.190 -10.727 -7.868 1.00 89.00 69 PRO A CA 1
ATOM 517 C C . PRO A 1 69 ? 6.118 -10.169 -9.291 1.00 89.00 69 PRO A C 1
ATOM 519 O O . PRO A 1 69 ? 6.926 -10.515 -10.149 1.00 89.00 69 PRO A O 1
ATOM 522 N N . LYS A 1 70 ? 5.145 -9.292 -9.554 1.00 90.81 70 LYS A N 1
ATOM 523 C CA . LYS A 1 70 ? 4.965 -8.654 -10.861 1.00 90.81 70 LYS A CA 1
ATOM 524 C C . LYS A 1 70 ? 6.025 -7.586 -11.091 1.00 90.81 70 LYS A C 1
ATOM 526 O O . LYS A 1 70 ? 6.516 -7.471 -12.205 1.00 90.81 70 LY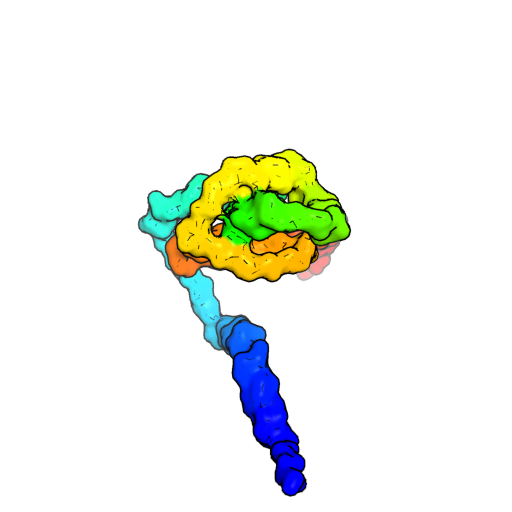S A O 1
ATOM 531 N N . LEU A 1 71 ? 6.396 -6.845 -10.046 1.00 91.50 71 LEU A N 1
ATOM 532 C CA . LEU A 1 71 ? 7.500 -5.886 -10.105 1.00 91.50 71 LEU A CA 1
ATOM 533 C C . LEU A 1 71 ? 8.825 -6.589 -10.417 1.00 91.50 71 LEU A C 1
ATOM 535 O O . LEU A 1 71 ? 9.576 -6.122 -11.268 1.00 91.50 71 LEU A O 1
ATOM 539 N N . ALA A 1 72 ? 9.085 -7.734 -9.782 1.00 89.00 72 ALA A N 1
ATOM 540 C CA . ALA A 1 72 ? 10.292 -8.523 -10.015 1.00 89.00 72 ALA A CA 1
ATOM 541 C C . ALA A 1 72 ? 10.362 -9.111 -11.438 1.00 89.00 72 ALA A C 1
ATOM 543 O O . ALA A 1 72 ? 11.441 -9.165 -12.022 1.00 89.00 72 ALA A O 1
ATOM 544 N N . ALA A 1 73 ? 9.223 -9.524 -12.004 1.00 90.31 73 ALA A N 1
ATOM 545 C CA . ALA A 1 73 ? 9.150 -10.140 -13.331 1.00 90.31 73 ALA A CA 1
ATOM 546 C C . ALA A 1 73 ? 8.990 -9.142 -14.497 1.00 90.31 73 ALA A C 1
ATOM 548 O O . ALA A 1 73 ? 9.062 -9.546 -15.658 1.00 90.31 73 ALA A O 1
ATOM 549 N N . SER A 1 74 ? 8.721 -7.862 -14.223 1.00 90.56 74 SER A N 1
ATOM 550 C CA . SER A 1 74 ? 8.401 -6.884 -15.265 1.00 90.56 74 SER A CA 1
ATOM 551 C C . SER A 1 74 ? 9.644 -6.257 -15.894 1.00 90.56 74 SER A C 1
ATOM 553 O O . SER A 1 74 ? 10.592 -5.872 -15.211 1.00 90.56 74 SER A O 1
ATOM 555 N N . VAL A 1 75 ? 9.582 -6.087 -17.214 1.00 92.69 75 VAL A N 1
ATOM 556 C CA . VAL A 1 75 ? 10.543 -5.323 -18.028 1.00 92.69 75 VAL A CA 1
ATOM 557 C C . VAL A 1 75 ? 9.914 -4.063 -18.635 1.00 92.69 75 VAL A C 1
ATOM 559 O O . VAL A 1 75 ? 10.561 -3.350 -19.399 1.00 92.69 75 VAL A O 1
ATOM 562 N N . ASP A 1 76 ? 8.648 -3.774 -18.310 1.00 95.00 76 ASP A N 1
ATOM 563 C CA . ASP A 1 76 ? 7.948 -2.586 -18.801 1.00 95.00 76 ASP A CA 1
ATOM 564 C C . ASP A 1 76 ? 8.453 -1.332 -18.074 1.00 95.00 76 ASP A C 1
ATOM 566 O O . ASP A 1 76 ? 7.941 -0.929 -17.026 1.00 95.00 76 ASP A O 1
ATOM 570 N N . GLY A 1 77 ? 9.470 -0.697 -18.659 1.00 93.88 77 GLY A N 1
ATOM 571 C CA . GLY A 1 77 ? 10.063 0.528 -18.129 1.00 93.88 77 GLY A CA 1
ATOM 572 C C . GLY A 1 77 ? 9.091 1.710 -18.057 1.00 93.88 77 GLY A C 1
ATOM 573 O O . GLY A 1 77 ? 9.273 2.584 -17.213 1.00 93.88 77 GLY A O 1
ATOM 574 N N . ARG A 1 78 ? 8.032 1.742 -18.880 1.00 96.69 78 ARG A N 1
ATOM 575 C CA . ARG A 1 78 ? 7.027 2.815 -18.827 1.00 96.69 78 ARG A CA 1
ATOM 576 C C . ARG A 1 78 ? 6.150 2.659 -17.592 1.00 96.69 78 ARG A C 1
ATOM 578 O O . ARG A 1 78 ? 5.917 3.638 -16.888 1.00 96.69 78 ARG A O 1
ATOM 585 N N . TRP A 1 79 ? 5.670 1.446 -17.334 1.00 95.44 79 TRP A N 1
ATOM 586 C CA . TRP A 1 79 ? 4.875 1.154 -16.144 1.00 95.44 79 TRP A CA 1
ATOM 587 C C . TRP A 1 79 ? 5.697 1.319 -14.859 1.00 95.44 79 TRP A C 1
ATOM 589 O O . TRP A 1 79 ? 5.249 1.996 -13.934 1.00 95.44 79 TRP A O 1
ATOM 599 N N . LEU A 1 80 ? 6.928 0.796 -14.828 1.00 95.00 80 LEU A N 1
ATOM 600 C CA . LEU A 1 80 ? 7.832 0.947 -13.683 1.00 95.00 80 LEU A CA 1
ATOM 601 C C . LEU A 1 80 ? 8.191 2.416 -13.423 1.00 95.00 80 LEU A C 1
ATOM 603 O O . LEU A 1 80 ? 8.107 2.870 -12.285 1.00 95.00 80 LEU A O 1
ATOM 607 N N . GLY A 1 81 ? 8.508 3.183 -14.471 1.00 96.19 81 GLY A N 1
ATOM 608 C CA . GLY A 1 81 ? 8.788 4.615 -14.349 1.00 96.19 81 GLY A CA 1
ATOM 609 C C . GLY A 1 81 ? 7.581 5.422 -13.858 1.00 96.19 81 GLY A C 1
ATOM 610 O O . GLY A 1 81 ? 7.737 6.366 -13.086 1.00 96.19 81 GLY A O 1
ATOM 611 N N . ALA A 1 82 ? 6.363 5.036 -14.249 1.00 96.50 82 ALA A N 1
ATOM 612 C CA . ALA A 1 82 ? 5.147 5.662 -13.738 1.00 96.50 82 ALA A CA 1
ATOM 613 C C . ALA A 1 82 ? 4.940 5.370 -12.241 1.00 96.50 82 ALA A C 1
ATOM 615 O O . ALA A 1 82 ? 4.614 6.284 -11.486 1.00 96.50 82 ALA A O 1
ATOM 616 N N . LEU A 1 83 ? 5.175 4.129 -11.798 1.00 94.75 83 LEU A N 1
ATOM 617 C CA . LEU A 1 83 ? 5.097 3.761 -10.381 1.00 94.75 83 LEU A CA 1
ATOM 618 C C . LEU A 1 83 ? 6.149 4.489 -9.539 1.00 94.75 83 LEU A C 1
ATOM 620 O O . LEU A 1 83 ? 5.802 5.042 -8.498 1.00 94.75 83 LEU A O 1
ATOM 624 N N . ALA A 1 84 ? 7.396 4.546 -10.007 1.00 95.00 84 ALA A N 1
ATOM 625 C CA . ALA A 1 84 ? 8.480 5.298 -9.377 1.00 95.00 84 ALA A CA 1
ATOM 626 C C . ALA A 1 84 ? 8.132 6.781 -9.202 1.00 95.00 84 ALA A C 1
ATOM 628 O O . ALA A 1 84 ? 8.279 7.333 -8.115 1.00 95.00 84 ALA A O 1
ATOM 629 N N . LYS A 1 85 ? 7.584 7.422 -10.241 1.00 95.56 85 LYS A N 1
ATOM 630 C CA . LYS A 1 85 ? 7.190 8.836 -10.180 1.00 95.56 85 LYS A CA 1
ATOM 631 C C . LYS A 1 85 ? 6.121 9.115 -9.117 1.00 95.56 85 LYS A C 1
ATOM 633 O O . LYS A 1 85 ? 6.132 10.189 -8.521 1.00 95.56 85 LYS A O 1
ATOM 638 N N . THR A 1 86 ? 5.202 8.177 -8.885 1.00 92.50 86 THR A N 1
ATOM 639 C CA . THR A 1 86 ? 4.124 8.346 -7.898 1.00 92.50 86 THR A CA 1
ATOM 640 C C . THR A 1 86 ? 4.545 7.912 -6.489 1.00 92.50 86 THR A C 1
ATOM 642 O O . THR A 1 86 ? 4.222 8.585 -5.5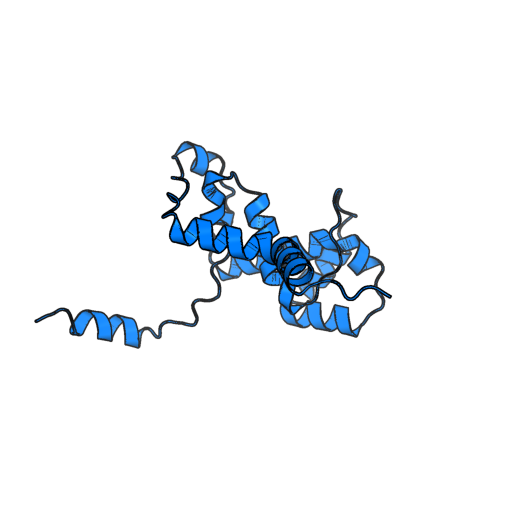09 1.00 92.50 86 THR A O 1
ATOM 645 N N . ALA A 1 87 ? 5.255 6.789 -6.358 1.00 91.44 87 ALA A N 1
ATOM 646 C CA . ALA A 1 87 ? 5.612 6.194 -5.070 1.00 91.44 87 ALA A CA 1
ATOM 647 C C . ALA A 1 87 ? 6.961 6.666 -4.511 1.00 91.44 87 ALA A C 1
ATOM 649 O O . ALA A 1 87 ? 7.138 6.698 -3.294 1.00 91.44 87 ALA A O 1
ATOM 650 N N . GLY A 1 88 ? 7.883 7.048 -5.388 1.00 93.44 88 GLY A N 1
ATOM 651 C CA . GLY A 1 88 ? 9.303 7.222 -5.105 1.00 93.44 88 GLY A CA 1
ATOM 652 C C . GLY A 1 88 ? 10.108 5.964 -5.440 1.00 93.44 88 GLY A C 1
ATOM 653 O O . GLY A 1 88 ? 9.656 4.844 -5.185 1.00 93.44 88 GLY A O 1
ATOM 654 N N . ASP A 1 89 ? 11.313 6.168 -5.979 1.00 93.62 89 ASP A N 1
ATOM 655 C CA . ASP A 1 89 ? 12.238 5.096 -6.370 1.00 93.62 89 ASP A CA 1
ATOM 656 C C . ASP A 1 89 ? 12.571 4.174 -5.190 1.00 93.62 89 ASP A C 1
ATOM 658 O O . ASP A 1 89 ? 12.452 2.958 -5.312 1.00 93.62 89 ASP A O 1
ATOM 662 N N . ASP A 1 90 ? 12.842 4.742 -4.009 1.00 95.00 90 ASP A N 1
ATOM 663 C CA . ASP A 1 90 ? 13.178 3.974 -2.802 1.00 95.00 90 ASP A CA 1
ATOM 664 C C . ASP A 1 90 ? 12.122 2.913 -2.447 1.00 95.00 90 ASP A C 1
ATOM 666 O O . ASP A 1 90 ? 12.452 1.799 -2.039 1.00 95.00 90 ASP A O 1
ATOM 670 N N . LEU A 1 91 ? 10.831 3.254 -2.570 1.00 92.62 91 LEU A N 1
ATOM 671 C CA . LEU A 1 91 ? 9.743 2.320 -2.262 1.00 92.62 91 LEU A CA 1
ATOM 672 C C . LEU A 1 91 ? 9.593 1.258 -3.345 1.00 92.62 91 LEU A C 1
ATOM 674 O O . LEU A 1 91 ? 9.273 0.111 -3.028 1.00 92.62 91 LEU A O 1
ATOM 678 N N . LEU A 1 92 ? 9.799 1.635 -4.607 1.00 93.62 92 LEU A N 1
ATOM 679 C CA . LEU A 1 92 ? 9.753 0.698 -5.719 1.00 93.62 92 LEU A CA 1
ATOM 680 C C . LEU A 1 92 ? 10.883 -0.329 -5.600 1.00 93.62 92 LEU A C 1
ATOM 682 O O . LEU A 1 92 ? 10.624 -1.528 -5.695 1.00 93.62 92 LEU A O 1
ATOM 686 N N . ASP A 1 93 ? 12.103 0.127 -5.327 1.00 93.06 93 ASP A N 1
ATOM 687 C CA . ASP A 1 93 ? 13.267 -0.735 -5.143 1.00 93.06 93 ASP A CA 1
ATOM 688 C C . ASP A 1 93 ? 13.101 -1.641 -3.928 1.00 93.06 93 ASP A C 1
ATOM 690 O O . ASP A 1 93 ? 13.274 -2.856 -4.047 1.00 93.06 93 ASP A O 1
ATOM 694 N N . TRP A 1 94 ? 12.659 -1.097 -2.790 1.00 93.75 94 TRP A N 1
ATOM 695 C CA . TRP A 1 94 ? 12.311 -1.908 -1.624 1.00 93.75 94 TRP A CA 1
ATOM 696 C C . TRP A 1 94 ? 11.301 -3.006 -1.981 1.00 93.75 94 TRP A C 1
ATOM 698 O O . TRP A 1 94 ? 11.537 -4.177 -1.679 1.00 93.75 94 TRP A O 1
ATOM 708 N N . ALA A 1 95 ? 10.215 -2.671 -2.682 1.00 92.50 95 ALA A N 1
ATOM 709 C CA . ALA A 1 95 ? 9.174 -3.636 -3.021 1.00 92.50 95 ALA A CA 1
ATOM 710 C C . ALA A 1 95 ? 9.672 -4.762 -3.941 1.00 92.50 95 ALA A C 1
ATOM 712 O O . ALA A 1 95 ? 9.191 -5.890 -3.842 1.00 92.50 95 ALA A O 1
ATOM 713 N N . ARG A 1 96 ? 10.664 -4.494 -4.799 1.00 90.00 96 ARG A N 1
ATOM 714 C CA . ARG A 1 96 ? 11.299 -5.514 -5.652 1.00 90.00 96 ARG A CA 1
ATOM 715 C C . ARG A 1 96 ? 12.150 -6.514 -4.871 1.00 90.00 96 ARG A C 1
ATOM 717 O O . ARG A 1 96 ? 12.393 -7.604 -5.380 1.00 90.00 96 ARG A O 1
ATOM 724 N N . THR A 1 97 ? 12.593 -6.162 -3.663 1.00 88.69 97 THR A N 1
ATOM 725 C CA . THR A 1 97 ? 13.351 -7.070 -2.782 1.00 88.69 97 THR A CA 1
ATOM 726 C C . THR A 1 97 ? 12.460 -7.990 -1.950 1.00 88.69 97 THR A C 1
ATOM 728 O O . THR A 1 97 ? 12.959 -8.927 -1.325 1.00 88.69 97 THR A O 1
ATOM 731 N N . LEU A 1 98 ? 11.146 -7.740 -1.920 1.00 87.19 98 LEU A N 1
ATOM 732 C CA . LEU A 1 98 ? 10.229 -8.514 -1.097 1.00 87.19 98 LEU A CA 1
ATOM 733 C C . LEU A 1 98 ? 10.010 -9.923 -1.662 1.00 87.19 98 LEU A C 1
ATOM 735 O O . LEU A 1 98 ? 9.897 -10.102 -2.879 1.00 87.19 98 LEU A O 1
ATOM 739 N N . PRO A 1 99 ? 9.873 -10.933 -0.785 1.00 82.12 99 PRO A N 1
ATOM 740 C CA . PRO A 1 99 ? 9.418 -12.246 -1.207 1.00 82.12 99 PRO A CA 1
ATOM 741 C C . PRO A 1 99 ? 7.981 -12.165 -1.733 1.00 82.12 99 PRO A C 1
ATOM 743 O O . PRO A 1 99 ? 7.219 -11.255 -1.397 1.00 82.12 99 PRO A O 1
ATOM 746 N N . ALA A 1 100 ? 7.585 -13.149 -2.541 1.00 74.50 100 ALA A N 1
ATOM 747 C CA . ALA A 1 100 ? 6.224 -13.207 -3.053 1.00 74.50 100 ALA A CA 1
ATOM 748 C C . ALA A 1 100 ? 5.204 -13.282 -1.895 1.00 74.50 100 ALA A C 1
ATOM 750 O O . ALA A 1 100 ? 5.322 -14.170 -1.044 1.00 74.50 100 ALA A O 1
ATOM 751 N N . PRO A 1 101 ? 4.203 -12.382 -1.840 1.00 72.56 101 PRO A N 1
ATOM 752 C CA . PRO A 1 101 ? 3.170 -12.444 -0.821 1.00 72.56 101 PRO A CA 1
ATOM 753 C C . PRO A 1 101 ? 2.292 -13.680 -1.038 1.00 72.56 101 PRO A C 1
ATOM 755 O O . PRO A 1 101 ? 2.122 -14.157 -2.160 1.00 72.56 101 PRO A O 1
ATOM 758 N N . HIS A 1 102 ? 1.669 -14.156 0.041 1.00 57.59 102 HIS A N 1
ATOM 759 C CA . HIS A 1 102 ? 0.718 -15.274 -0.012 1.00 57.59 102 HIS A CA 1
ATOM 760 C C . HIS A 1 102 ? -0.484 -14.998 -0.932 1.00 57.59 102 HIS A C 1
ATOM 762 O O . HIS A 1 102 ? -1.034 -15.922 -1.524 1.00 57.59 102 HIS A O 1
ATOM 768 N N . ALA A 1 103 ? -0.879 -13.730 -1.066 1.00 70.44 103 ALA A N 1
ATOM 769 C CA . ALA A 1 103 ? -1.960 -13.295 -1.938 1.00 70.44 103 ALA A CA 1
ATOM 770 C C . ALA A 1 103 ? -1.491 -12.108 -2.787 1.00 70.44 103 ALA A C 1
ATOM 772 O O . ALA A 1 103 ? -1.613 -10.951 -2.388 1.00 70.44 103 ALA A O 1
ATOM 773 N N . ALA A 1 104 ? -0.920 -12.402 -3.956 1.00 77.75 104 ALA A N 1
ATOM 774 C CA . ALA A 1 104 ? -0.593 -11.374 -4.936 1.00 77.75 104 ALA A CA 1
ATOM 775 C C . ALA A 1 104 ? -1.868 -10.865 -5.624 1.00 77.75 104 ALA A C 1
ATOM 777 O O . ALA A 1 104 ? -2.731 -11.655 -6.016 1.00 77.75 104 ALA A O 1
ATOM 778 N N . ILE A 1 105 ? -1.968 -9.552 -5.813 1.00 84.62 105 ILE A N 1
ATOM 779 C CA . ILE A 1 105 ? -3.089 -8.928 -6.530 1.00 84.62 105 ILE A CA 1
ATOM 780 C C . ILE A 1 105 ? -2.737 -8.689 -8.012 1.00 84.62 105 ILE A C 1
ATOM 782 O O . ILE A 1 105 ? -1.562 -8.759 -8.392 1.00 84.62 105 ILE A O 1
ATOM 786 N N . PRO A 1 106 ? -3.725 -8.426 -8.894 1.00 88.19 106 PRO A N 1
ATOM 787 C CA . PRO A 1 106 ? -3.471 -7.997 -10.270 1.00 88.19 106 PRO A CA 1
ATOM 788 C C . PRO A 1 106 ? -2.596 -6.735 -10.353 1.00 88.19 106 PRO A C 1
ATOM 790 O O . PRO A 1 106 ? -2.537 -5.946 -9.416 1.00 88.19 106 PRO A O 1
ATOM 793 N N . ALA A 1 107 ? -1.918 -6.544 -11.492 1.00 90.19 107 ALA A N 1
ATOM 794 C CA . ALA A 1 107 ? -1.214 -5.286 -11.741 1.00 90.19 107 ALA A CA 1
ATOM 795 C C . ALA A 1 107 ? -2.235 -4.145 -11.841 1.00 90.19 107 ALA A C 1
ATOM 797 O O . ALA A 1 107 ? -3.338 -4.360 -12.345 1.00 90.19 107 ALA A O 1
ATOM 798 N N . PHE A 1 108 ? -1.839 -2.955 -11.405 1.00 91.00 108 PHE A N 1
ATOM 799 C CA . PHE A 1 108 ? -2.652 -1.744 -11.438 1.00 91.00 108 PHE A CA 1
ATOM 800 C C . PHE A 1 108 ? -1.872 -0.595 -12.091 1.00 91.00 108 PHE A C 1
ATOM 802 O O . PHE A 1 108 ? -0.640 -0.646 -12.210 1.00 91.00 108 PHE A O 1
ATOM 809 N N . ALA A 1 109 ? -2.590 0.425 -12.550 1.00 92.88 109 ALA A N 1
ATOM 810 C CA . ALA A 1 109 ? -2.007 1.637 -13.102 1.00 92.88 109 ALA A CA 1
ATOM 811 C C . ALA A 1 109 ? -1.446 2.535 -11.986 1.00 92.88 109 ALA A C 1
ATOM 813 O O . ALA A 1 109 ? -1.907 2.511 -10.848 1.00 92.88 109 ALA A O 1
ATOM 814 N N . ALA A 1 110 ? -0.413 3.326 -12.285 1.00 91.12 110 ALA A N 1
ATOM 815 C CA . ALA A 1 110 ? 0.308 4.076 -11.253 1.00 91.12 110 ALA A CA 1
ATOM 816 C C . ALA A 1 110 ? -0.545 5.128 -10.521 1.00 91.12 110 ALA A C 1
ATOM 818 O O . ALA A 1 110 ? -0.232 5.477 -9.387 1.00 91.12 110 ALA A O 1
ATOM 819 N N . ASP A 1 111 ? -1.614 5.619 -11.142 1.00 91.06 111 ASP A N 1
ATOM 820 C CA . ASP A 1 111 ? -2.609 6.518 -10.551 1.00 91.06 111 ASP A CA 1
ATOM 821 C C . ASP A 1 111 ? -3.574 5.808 -9.584 1.00 91.06 111 ASP A C 1
ATOM 823 O O . ASP A 1 111 ? -4.212 6.457 -8.759 1.00 91.06 111 ASP A O 1
ATOM 827 N N . GLU A 1 112 ? -3.637 4.476 -9.617 1.00 91.56 112 GLU A N 1
ATOM 828 C CA . GLU A 1 112 ? -4.459 3.666 -8.711 1.00 91.56 112 GLU A CA 1
ATOM 829 C C . GLU A 1 112 ? -3.740 3.325 -7.394 1.00 91.56 112 GLU A C 1
ATOM 831 O O . GLU A 1 112 ? -4.381 2.842 -6.459 1.00 91.56 112 GLU A O 1
ATOM 836 N N . ILE A 1 113 ? -2.429 3.581 -7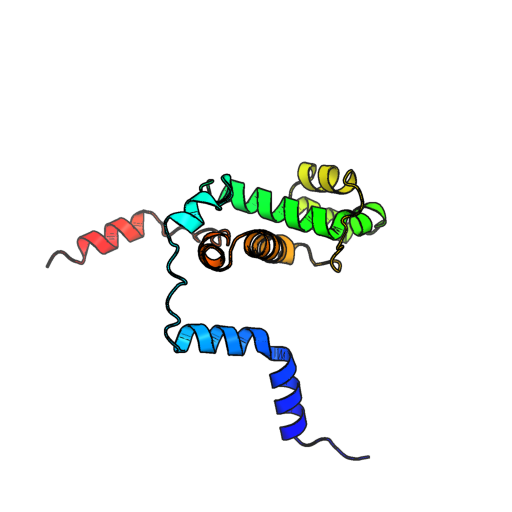.284 1.00 92.31 113 ILE A N 1
ATOM 837 C CA . ILE A 1 113 ? -1.596 3.130 -6.154 1.00 92.31 113 ILE A CA 1
ATOM 838 C C . ILE A 1 113 ? -2.124 3.592 -4.791 1.00 92.31 113 ILE A C 1
ATOM 840 O O . ILE A 1 113 ? -2.132 2.815 -3.836 1.00 92.31 113 ILE A O 1
ATOM 844 N N . ASP A 1 114 ? -2.610 4.832 -4.703 1.00 89.81 114 ASP A N 1
ATOM 845 C CA . ASP A 1 114 ? -3.129 5.400 -3.459 1.00 89.81 114 ASP A CA 1
ATOM 846 C C . ASP A 1 114 ? -4.458 4.749 -3.064 1.00 89.81 114 ASP A C 1
ATOM 848 O O . ASP A 1 114 ? -4.672 4.433 -1.894 1.00 89.81 114 ASP A O 1
ATOM 852 N N . ALA A 1 115 ? -5.328 4.470 -4.039 1.00 88.31 115 ALA A N 1
ATOM 853 C CA . ALA A 1 115 ? -6.601 3.797 -3.801 1.00 88.31 115 ALA A CA 1
ATOM 854 C C . ALA A 1 115 ? -6.398 2.329 -3.392 1.00 88.31 115 ALA A C 1
ATOM 856 O O . ALA A 1 115 ? -7.018 1.858 -2.435 1.00 88.31 115 ALA A O 1
ATOM 857 N N . VAL A 1 116 ? -5.497 1.617 -4.077 1.00 89.56 116 VAL A N 1
ATOM 858 C CA . VAL A 1 116 ? -5.131 0.231 -3.747 1.00 89.56 116 VAL A CA 1
ATOM 859 C C . VAL A 1 116 ? -4.501 0.164 -2.356 1.00 89.56 116 VAL A C 1
ATOM 861 O O . VAL A 1 116 ? -4.898 -0.665 -1.538 1.00 89.56 116 VAL A O 1
ATOM 864 N N . GLY A 1 117 ? -3.573 1.073 -2.055 1.00 88.75 117 GLY A N 1
ATOM 865 C CA . GLY A 1 117 ? -2.918 1.167 -0.754 1.00 88.75 117 GLY A CA 1
ATOM 866 C C . GLY A 1 117 ? -3.892 1.468 0.380 1.00 88.75 117 GLY A C 1
ATOM 867 O O . GLY A 1 117 ? -3.865 0.803 1.413 1.00 88.75 117 GLY A O 1
ATOM 868 N N . ALA A 1 118 ? -4.803 2.421 0.175 1.00 87.56 118 ALA A N 1
ATOM 869 C CA . ALA A 1 118 ? -5.856 2.742 1.133 1.00 87.56 118 ALA A CA 1
ATOM 870 C C . ALA A 1 118 ? -6.782 1.547 1.398 1.00 87.56 118 ALA A C 1
ATOM 872 O O . ALA A 1 118 ? -7.127 1.286 2.550 1.00 87.56 118 ALA A O 1
ATOM 873 N N . SER A 1 119 ? -7.154 0.797 0.353 1.00 87.50 119 SER A N 1
ATOM 874 C CA . SER A 1 119 ? -7.952 -0.423 0.510 1.00 87.50 119 SER A CA 1
ATOM 875 C C . SER A 1 119 ? -7.196 -1.481 1.312 1.00 87.50 119 SER A C 1
ATOM 877 O O . SER A 1 119 ? -7.759 -2.049 2.242 1.00 87.50 119 SER A O 1
ATOM 879 N N . ALA A 1 120 ? -5.911 -1.694 1.016 1.00 86.25 120 ALA A N 1
ATOM 880 C CA . ALA A 1 120 ? -5.083 -2.656 1.738 1.00 86.25 120 ALA A CA 1
ATOM 881 C C . ALA A 1 120 ? -4.962 -2.310 3.234 1.00 86.25 120 ALA A C 1
ATOM 883 O O . ALA A 1 120 ? -5.115 -3.183 4.086 1.00 86.25 120 ALA A O 1
ATOM 884 N N . LEU A 1 121 ? -4.752 -1.031 3.569 1.00 87.12 121 LEU A N 1
ATOM 885 C CA . LEU A 1 121 ? -4.710 -0.574 4.964 1.00 87.12 121 LEU A CA 1
ATOM 886 C C . LEU A 1 121 ? -6.067 -0.702 5.663 1.00 87.12 121 LEU A C 1
ATOM 888 O O . LEU A 1 121 ? -6.129 -1.106 6.823 1.00 87.12 121 LEU A O 1
ATOM 892 N N . ARG A 1 122 ? -7.162 -0.397 4.960 1.00 87.44 122 ARG A N 1
ATOM 893 C CA . ARG A 1 122 ? -8.527 -0.582 5.465 1.00 87.44 122 ARG A CA 1
ATOM 894 C C . ARG A 1 122 ? -8.819 -2.053 5.766 1.00 87.44 122 ARG A C 1
ATOM 896 O O . ARG A 1 122 ? -9.449 -2.353 6.775 1.00 87.44 122 ARG A O 1
ATOM 903 N N . ASP A 1 123 ? -8.358 -2.974 4.933 1.00 86.25 123 ASP A N 1
ATOM 904 C CA . ASP A 1 123 ? -8.601 -4.404 5.138 1.00 86.25 123 ASP A CA 1
ATOM 905 C C . ASP A 1 123 ? -7.747 -5.001 6.267 1.00 86.25 123 ASP A C 1
ATOM 907 O O . ASP A 1 123 ? -8.148 -5.999 6.867 1.00 86.25 123 ASP A O 1
ATOM 911 N N . ALA A 1 124 ? -6.630 -4.353 6.616 1.00 85.00 124 ALA A N 1
ATOM 912 C CA . ALA A 1 124 ? -5.747 -4.744 7.716 1.00 85.00 124 ALA A CA 1
ATOM 913 C C . ALA A 1 124 ? -6.267 -4.370 9.119 1.00 85.00 124 ALA A C 1
ATOM 915 O O . ALA A 1 124 ? -5.681 -4.801 10.112 1.00 85.00 124 ALA A O 1
ATOM 916 N N . VAL A 1 125 ? -7.343 -3.579 9.225 1.00 85.12 125 VAL A N 1
ATOM 917 C CA . VAL A 1 125 ? -7.926 -3.165 10.512 1.00 85.12 125 VAL A CA 1
ATOM 918 C C . VAL A 1 125 ? -9.293 -3.812 10.778 1.00 85.12 125 VAL A C 1
ATOM 920 O O . VAL A 1 125 ? -10.011 -4.172 9.833 1.00 85.12 125 VAL A O 1
ATOM 923 N N . PRO A 1 126 ? -9.706 -3.925 12.060 1.00 84.69 126 PRO A N 1
ATOM 924 C CA . PRO A 1 126 ? -11.067 -4.305 12.428 1.00 84.69 126 PRO A CA 1
ATOM 925 C C . PRO A 1 126 ? -12.132 -3.485 11.690 1.00 84.69 126 PRO A C 1
ATOM 927 O O . PRO A 1 126 ? -11.941 -2.300 11.415 1.00 84.69 126 PRO A O 1
ATOM 930 N N . VAL A 1 127 ? -13.283 -4.105 11.395 1.00 82.88 127 VAL A N 1
ATOM 931 C CA . VAL A 1 127 ? -14.366 -3.487 10.599 1.00 82.88 127 VAL A CA 1
ATOM 932 C C . VAL A 1 127 ? -14.865 -2.157 11.182 1.00 82.88 127 VAL A C 1
ATOM 934 O O . VAL A 1 127 ? -15.260 -1.264 10.433 1.00 82.88 127 VAL A O 1
ATOM 937 N N . SER A 1 128 ? -14.801 -2.022 12.506 1.00 82.19 128 SER A N 1
ATOM 938 C CA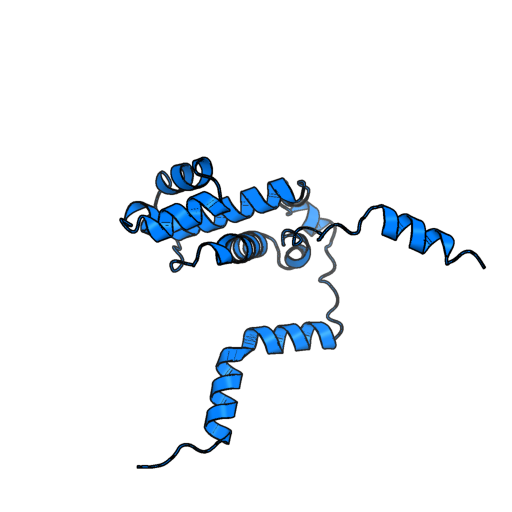 . SER A 1 128 ? -15.133 -0.831 13.289 1.00 82.19 128 SER A CA 1
ATOM 939 C C . SER A 1 128 ? -14.203 0.354 13.010 1.00 82.19 128 SER A C 1
ATOM 941 O O . SER A 1 128 ? -14.643 1.496 13.047 1.00 82.19 128 SER A O 1
ATOM 943 N N . LEU A 1 129 ? -12.941 0.098 12.652 1.00 82.44 129 LEU A N 1
ATOM 944 C CA . LEU A 1 129 ? -11.915 1.123 12.421 1.00 82.44 129 LEU A CA 1
ATOM 945 C C . LEU A 1 129 ? -11.678 1.450 10.944 1.00 82.44 129 LEU A C 1
ATOM 947 O O . LEU A 1 129 ? -10.899 2.344 10.613 1.00 82.44 129 LEU A O 1
ATOM 951 N N . ARG A 1 130 ? -12.353 0.750 10.031 1.00 84.31 130 ARG A N 1
ATOM 952 C CA . ARG A 1 130 ? -12.126 0.863 8.582 1.00 84.31 130 ARG A CA 1
ATOM 953 C C . ARG A 1 130 ? -12.331 2.262 8.014 1.00 84.31 130 ARG A C 1
ATOM 955 O O . ARG A 1 130 ? -11.676 2.624 7.037 1.00 84.31 130 ARG A O 1
ATOM 962 N N . ASP A 1 131 ? -13.223 3.043 8.607 1.00 78.38 131 ASP A N 1
ATOM 963 C CA . ASP A 1 131 ? -13.493 4.415 8.167 1.00 78.38 131 ASP A CA 1
ATOM 964 C C . ASP A 1 131 ? -12.426 5.407 8.662 1.00 78.38 131 ASP A C 1
ATOM 966 O O . ASP A 1 131 ? -12.292 6.495 8.110 1.00 78.38 131 ASP A O 1
ATOM 970 N N . HIS A 1 132 ? -11.611 5.004 9.642 1.00 77.44 132 HIS A N 1
ATOM 971 C CA . HIS A 1 132 ? -10.475 5.772 10.157 1.00 77.44 132 HIS A CA 1
ATOM 972 C C . HIS A 1 132 ? -9.146 5.396 9.483 1.00 77.44 132 HIS A C 1
ATOM 974 O O . HIS A 1 132 ? -8.195 6.174 9.522 1.00 77.44 132 HIS A O 1
ATOM 980 N N . ALA A 1 133 ? -9.079 4.214 8.862 1.00 77.31 133 ALA A N 1
ATOM 981 C CA . ALA A 1 133 ? -7.878 3.685 8.217 1.00 77.31 133 ALA A CA 1
ATOM 982 C C . ALA A 1 133 ? -7.601 4.260 6.823 1.00 77.31 133 ALA A C 1
ATOM 984 O O . ALA A 1 133 ? -6.466 4.192 6.354 1.00 77.31 133 ALA A O 1
ATOM 985 N N . ALA A 1 134 ? -8.611 4.826 6.157 1.00 66.25 134 ALA A N 1
ATOM 986 C CA . ALA A 1 134 ? -8.408 5.447 4.858 1.00 66.25 134 ALA A CA 1
ATOM 987 C C . ALA A 1 134 ? -7.543 6.714 5.026 1.00 66.25 134 ALA A C 1
ATOM 989 O O . ALA A 1 134 ? -7.957 7.638 5.743 1.00 66.25 134 ALA A O 1
ATOM 990 N N . PRO A 1 135 ? -6.368 6.800 4.363 1.00 61.50 135 PRO A N 1
ATOM 991 C CA . PRO A 1 135 ? -5.667 8.065 4.232 1.00 61.50 135 PRO A CA 1
ATOM 992 C C . PRO A 1 135 ? -6.672 9.063 3.677 1.00 61.50 135 PRO A C 1
ATOM 994 O O . PRO A 1 135 ? -7.338 8.788 2.676 1.00 61.50 135 PRO A O 1
ATOM 997 N N . HIS A 1 136 ? -6.845 10.191 4.357 1.00 53.78 136 HIS A N 1
ATOM 998 C CA . HIS A 1 136 ? -7.696 11.228 3.802 1.00 53.78 136 HIS A CA 1
ATOM 999 C C . HIS A 1 136 ? -7.024 11.651 2.496 1.00 53.78 136 HIS A C 1
ATOM 1001 O O . HIS A 1 136 ? -5.792 11.800 2.463 1.00 53.78 136 HIS A O 1
ATOM 1007 N N . ALA A 1 137 ? -7.803 11.797 1.418 1.00 44.72 137 ALA A N 1
ATOM 1008 C CA . ALA A 1 137 ? -7.313 12.504 0.240 1.00 44.72 137 ALA A CA 1
ATOM 1009 C C . ALA A 1 137 ? -6.623 13.783 0.738 1.00 44.72 137 ALA A C 1
ATOM 1011 O O . ALA A 1 137 ? -7.092 14.328 1.746 1.00 44.72 137 ALA A O 1
ATOM 1012 N N . PRO A 1 138 ? -5.487 14.206 0.144 1.00 39.66 138 PRO A N 1
ATOM 1013 C CA . PRO A 1 138 ? -4.886 15.470 0.533 1.00 39.66 138 PRO A CA 1
ATOM 1014 C C . PRO A 1 138 ? -6.020 16.481 0.547 1.00 39.66 138 PRO A C 1
ATOM 1016 O O . PRO A 1 138 ? -6.722 16.623 -0.456 1.00 39.66 138 PRO A O 1
ATOM 1019 N N . ASP A 1 139 ? -6.262 17.054 1.724 1.00 37.12 139 ASP A N 1
ATOM 1020 C CA . ASP A 1 139 ? -7.174 18.168 1.866 1.00 37.12 139 ASP A CA 1
ATOM 1021 C C . ASP A 1 139 ? -6.688 19.140 0.796 1.00 37.12 139 ASP A C 1
ATOM 1023 O O . ASP A 1 139 ? -5.521 19.550 0.826 1.00 37.12 139 ASP A O 1
ATOM 1027 N N . ALA A 1 140 ? -7.475 19.334 -0.265 1.00 32.44 140 ALA A N 1
ATOM 1028 C CA . ALA A 1 140 ? -7.159 20.323 -1.276 1.00 32.44 140 ALA A CA 1
ATOM 1029 C C . ALA A 1 140 ? -7.244 21.616 -0.493 1.00 32.44 140 ALA A C 1
ATOM 1031 O O . ALA A 1 140 ? -8.360 22.057 -0.235 1.00 32.44 140 ALA A O 1
ATOM 1032 N N . GLY A 1 141 ? -6.085 22.048 0.025 1.00 33.28 141 GLY A N 1
ATOM 1033 C CA . GLY A 1 141 ? -6.010 22.770 1.283 1.00 33.28 141 GLY A CA 1
ATOM 1034 C C . GLY A 1 141 ? -7.117 23.785 1.328 1.00 33.28 141 GLY A C 1
ATOM 1035 O O . GLY A 1 141 ? -7.166 24.645 0.451 1.00 33.28 141 GLY A O 1
ATOM 1036 N N . VAL A 1 142 ? -8.034 23.654 2.287 1.00 36.41 142 VAL A N 1
ATOM 1037 C CA . VAL A 1 142 ? -8.860 24.799 2.629 1.00 36.41 142 VAL A CA 1
ATOM 1038 C C . VAL A 1 142 ? -7.824 25.860 2.985 1.00 36.41 142 VAL A C 1
ATOM 1040 O O . VAL A 1 142 ? -7.092 25.658 3.959 1.00 36.41 142 VAL A O 1
ATOM 1043 N N . PRO A 1 143 ? -7.632 26.905 2.155 1.00 35.75 143 PRO A N 1
ATOM 1044 C CA . PRO A 1 143 ? -6.643 27.908 2.482 1.00 35.75 143 PRO A CA 1
ATOM 1045 C C . PRO A 1 143 ? -7.033 28.413 3.863 1.00 35.75 143 PRO A C 1
ATOM 1047 O O . PRO A 1 143 ? -8.211 28.649 4.117 1.00 35.75 143 PRO A O 1
ATOM 1050 N N . GLU A 1 144 ? -6.072 28.548 4.765 1.00 37.38 144 GLU A N 1
ATOM 1051 C CA . GLU A 1 144 ? -6.292 29.032 6.132 1.00 37.38 144 GLU A CA 1
ATOM 1052 C C . GLU A 1 144 ? -7.108 30.349 6.143 1.00 37.38 144 GLU A C 1
ATOM 1054 O O . GLU A 1 144 ? -7.890 30.608 7.051 1.00 37.38 144 GLU A O 1
ATOM 1059 N N . ALA A 1 145 ? -7.056 31.110 5.040 1.00 42.69 145 ALA A N 1
ATOM 1060 C CA . ALA A 1 145 ? -7.902 32.266 4.746 1.00 42.69 145 ALA A CA 1
ATOM 1061 C C . ALA A 1 145 ? -9.429 31.995 4.705 1.00 42.69 145 ALA A C 1
ATOM 1063 O O . ALA A 1 145 ? -10.212 32.889 5.020 1.00 42.69 145 ALA A O 1
ATOM 1064 N N . ALA A 1 146 ? -9.880 30.794 4.334 1.00 41.31 146 ALA A N 1
ATOM 1065 C CA . ALA A 1 146 ? -11.296 30.418 4.304 1.00 41.31 146 ALA A CA 1
ATOM 1066 C C . ALA A 1 146 ? -11.833 30.032 5.695 1.00 41.31 146 ALA A C 1
ATOM 1068 O O . ALA A 1 146 ? -13.012 30.257 5.972 1.00 41.31 146 ALA A O 1
ATOM 1069 N N . LEU A 1 147 ? -10.978 29.529 6.595 1.00 36.41 147 LEU A N 1
ATOM 1070 C CA . LEU A 1 147 ? -11.372 29.227 7.975 1.00 36.41 147 LEU A CA 1
ATOM 1071 C C . LEU A 1 147 ? -11.567 30.519 8.791 1.00 36.41 147 LEU A C 1
ATOM 1073 O O . LEU A 1 147 ? -12.518 30.630 9.564 1.00 36.41 147 LEU A O 1
ATOM 1077 N N . THR A 1 148 ? -10.736 31.537 8.548 1.00 39.88 148 THR A N 1
ATOM 1078 C CA . THR A 1 148 ? -10.879 32.857 9.184 1.00 39.88 148 THR A CA 1
ATOM 1079 C C . THR A 1 148 ? -12.074 33.641 8.629 1.00 39.88 148 THR A C 1
ATOM 1081 O O . THR A 1 148 ? -12.727 34.363 9.378 1.00 39.88 148 THR A O 1
ATOM 1084 N N . ALA A 1 149 ? -12.428 33.468 7.349 1.00 40.50 149 ALA A N 1
ATOM 1085 C CA . ALA A 1 149 ? -13.610 34.107 6.760 1.00 40.50 149 ALA A CA 1
ATOM 1086 C C . ALA A 1 149 ? -14.932 33.534 7.310 1.00 40.50 149 ALA A C 1
ATOM 1088 O O . ALA A 1 149 ? -15.860 34.291 7.599 1.00 40.50 149 ALA A O 1
ATOM 1089 N N . ALA A 1 150 ? -15.002 32.216 7.532 1.00 35.53 150 ALA A N 1
ATOM 1090 C CA . ALA A 1 150 ? -16.199 31.561 8.063 1.00 35.53 150 ALA A CA 1
ATOM 1091 C C . ALA A 1 150 ? -16.482 31.911 9.539 1.00 35.53 150 ALA A C 1
ATOM 1093 O O . ALA A 1 150 ? -17.640 31.963 9.948 1.00 35.53 150 ALA A O 1
ATOM 1094 N N . LEU A 1 151 ? -15.448 32.208 10.335 1.00 39.44 151 LEU A N 1
ATOM 1095 C CA . LEU A 1 151 ? -15.609 32.615 11.738 1.00 39.44 151 LEU A CA 1
ATOM 1096 C C . LEU A 1 151 ? -16.034 34.083 11.906 1.00 39.44 151 LEU A C 1
ATOM 1098 O O . LEU A 1 151 ? -16.622 34.432 12.928 1.00 39.44 151 LEU A O 1
ATOM 1102 N N . VAL A 1 152 ? -15.810 34.933 10.899 1.00 45.12 152 VAL A N 1
ATOM 1103 C CA . VAL A 1 152 ? -16.248 36.341 10.925 1.00 45.12 152 VAL A CA 1
ATOM 1104 C C . VAL A 1 152 ? -17.708 36.492 10.475 1.00 45.12 152 VAL A C 1
ATOM 1106 O O . VAL A 1 152 ? -18.397 37.394 10.939 1.00 45.12 152 VAL A O 1
ATOM 1109 N N . GLN A 1 153 ? -18.229 35.585 9.643 1.00 42.53 153 GLN A N 1
ATOM 1110 C CA . GLN A 1 153 ? -19.611 35.657 9.139 1.00 42.53 153 GLN A CA 1
ATOM 1111 C C . GLN A 1 153 ? -20.682 35.052 10.064 1.00 42.53 153 GLN A C 1
ATOM 1113 O O . GLN A 1 153 ? -21.865 35.239 9.800 1.00 42.53 153 GLN A O 1
ATOM 1118 N N . CYS A 1 154 ? -20.297 34.400 11.165 1.00 36.56 154 CYS A N 1
ATOM 1119 C CA . CYS A 1 154 ? -21.232 33.899 12.185 1.00 36.56 154 CYS A CA 1
ATOM 1120 C C . CYS A 1 154 ? -21.340 34.801 13.430 1.00 36.56 154 CYS A C 1
ATOM 1122 O O . CYS A 1 154 ? -21.959 34.401 14.412 1.00 36.56 154 CYS A O 1
ATOM 1124 N N . SER A 1 155 ? -20.754 36.005 13.403 1.00 46.94 155 SER A N 1
ATOM 1125 C CA . SER A 1 155 ? -20.973 37.036 14.428 1.00 46.94 155 SER A CA 1
ATOM 1126 C C . SER A 1 155 ? -21.859 38.162 13.886 1.00 46.94 155 SER A C 1
ATOM 1128 O O . SER A 1 155 ? -21.373 39.269 13.662 1.00 46.94 155 SER A O 1
ATOM 1130 N N . ILE A 1 156 ? -23.146 37.875 13.658 1.00 42.44 156 ILE A N 1
ATOM 1131 C CA . ILE A 1 156 ? -24.243 38.860 13.710 1.00 42.44 156 ILE A CA 1
ATOM 1132 C C . ILE A 1 156 ? -25.417 38.207 14.434 1.00 42.44 156 ILE A C 1
ATOM 1134 O O . ILE A 1 156 ? -25.794 37.087 14.022 1.00 42.44 156 ILE A O 1
#

Organism: NCBI:txid2593303

Mean predicted aligned error: 14.7 Å

Radius of gyration: 20.73 Å; Cα contacts (8 Å, |Δi|>4): 125; chains: 1; bounding box: 47×54×58 Å